Protein AF-A0A6N7Y0E1-F1 (afdb_monomer)

Mean predicted aligned error: 7.16 Å

Nearest PDB structures (foldseek):
  1is1-assembly1_A  TM=6.321E-01  e=2.806E+00  Vibrio parahaemolyticus
  4kb4-assembly1_A  TM=6.593E-01  e=5.424E+00  Mycobacterium tuberculosis

Solvent-accessible surface area (backbone atoms only — not comparable to full-atom values): 4268 Å² total; per-residue (Å²): 133,58,72,66,57,60,47,51,40,48,33,40,69,70,64,77,36,54,72,66,58,51,52,52,50,53,51,50,53,53,52,50,51,52,48,34,43,75,73,62,76,39,51,75,67,57,44,52,55,53,49,54,53,54,54,53,44,74,77,36,59,77,54,77,84,73,81,79,80,82,127

Foldseek 3Di:
DDPVLVVLLVCCLVVVADPVRSVVVLVVVLVVLVVCPVVVVDDPVVSVVVVVVSVVCVVASNHDDDPPPDD

Radius of gyration: 14.32 Å; Cα contacts (8 Å, |Δi|>4): 34; chains: 1; bounding box: 28×21×50 Å

pLDDT: mean 83.01, std 12.75, range [53.12, 97.0]

Secondary structure (DSSP, 8-state):
--HHHHHHHHHHHTTSS-HHHHHHHHHHHHHHHHHHHHTTSS-HHHHHHHHHHHHHHHH-TT-SPP-----

Structure (mmCIF, N/CA/C/O backbone):
data_AF-A0A6N7Y0E1-F1
#
_entry.id   AF-A0A6N7Y0E1-F1
#
loop_
_atom_site.group_PDB
_atom_site.id
_atom_site.type_symbol
_atom_site.label_atom_id
_atom_site.label_alt_id
_atom_site.label_comp_id
_atom_site.label_asym_id
_atom_site.label_entity_id
_atom_site.label_seq_id
_atom_site.pdbx_PDB_ins_code
_atom_site.Cartn_x
_atom_site.Cartn_y
_atom_site.Cartn_z
_atom_site.occupancy
_atom_site.B_iso_or_equiv
_atom_site.auth_seq_id
_atom_site.auth_comp_id
_atom_site.auth_asym_id
_atom_site.auth_atom_id
_atom_site.pdbx_PDB_model_num
ATOM 1 N N . MET A 1 1 ? -6.588 -0.179 -6.663 1.00 56.56 1 MET A N 1
ATOM 2 C CA . MET A 1 1 ? -5.284 0.103 -7.311 1.00 56.56 1 MET A CA 1
ATOM 3 C C . MET A 1 1 ? -5.045 1.602 -7.339 1.00 56.56 1 MET A C 1
ATOM 5 O O . MET A 1 1 ? -5.406 2.253 -8.322 1.00 56.56 1 MET A O 1
ATOM 9 N N . SER A 1 2 ? -4.463 2.130 -6.260 1.00 68.62 2 SER A N 1
ATOM 10 C CA . SER A 1 2 ? -3.954 3.507 -6.203 1.00 68.62 2 SER A CA 1
ATOM 11 C C . SER A 1 2 ? -3.049 3.819 -7.409 1.00 68.62 2 SER A C 1
ATOM 13 O O . SER A 1 2 ? -2.293 2.959 -7.872 1.00 68.62 2 SER A O 1
ATOM 15 N N . GLU A 1 3 ? -3.136 5.041 -7.940 1.00 75.12 3 GLU A N 1
ATOM 16 C CA . GLU A 1 3 ? -2.305 5.504 -9.062 1.00 75.12 3 GLU A CA 1
ATOM 17 C C . GLU A 1 3 ? -0.803 5.506 -8.722 1.00 75.12 3 GLU A C 1
ATOM 19 O O . GLU A 1 3 ? 0.035 5.282 -9.603 1.00 75.12 3 GLU A O 1
ATOM 24 N N . GLU A 1 4 ? -0.452 5.672 -7.445 1.00 73.88 4 GLU A N 1
ATOM 25 C CA . GLU A 1 4 ? 0.933 5.603 -6.965 1.00 73.88 4 GLU A CA 1
ATOM 26 C C . GLU A 1 4 ? 1.510 4.195 -7.107 1.00 73.88 4 GLU A C 1
ATOM 28 O O . GLU A 1 4 ? 2.593 4.013 -7.665 1.00 73.88 4 GLU A O 1
ATOM 33 N N . HIS A 1 5 ? 0.748 3.174 -6.723 1.00 75.44 5 HIS A N 1
ATOM 34 C CA . HIS A 1 5 ? 1.216 1.796 -6.801 1.00 75.44 5 HIS A CA 1
ATOM 35 C C . HIS A 1 5 ? 1.365 1.301 -8.250 1.00 75.44 5 HIS A C 1
ATOM 37 O O . HIS A 1 5 ? 2.360 0.664 -8.589 1.00 75.44 5 HIS A O 1
ATOM 43 N N . LYS A 1 6 ? 0.455 1.691 -9.158 1.00 79.00 6 LYS A N 1
ATOM 44 C CA . LYS A 1 6 ? 0.609 1.423 -10.607 1.00 79.00 6 LYS A CA 1
ATOM 45 C C . LYS A 1 6 ? 1.848 2.093 -11.202 1.00 79.00 6 LYS A C 1
ATOM 47 O O . LYS A 1 6 ? 2.334 1.695 -12.265 1.00 79.00 6 LYS A O 1
ATOM 52 N N . THR A 1 7 ? 2.288 3.194 -10.602 1.00 84.81 7 THR A N 1
ATOM 53 C CA . THR A 1 7 ? 3.497 3.903 -11.019 1.00 84.81 7 THR A CA 1
ATOM 54 C C . THR A 1 7 ? 4.731 3.154 -10.531 1.00 84.81 7 THR A C 1
ATOM 56 O O . THR A 1 7 ? 5.658 2.958 -11.316 1.00 84.81 7 THR A O 1
ATOM 59 N N . LEU A 1 8 ? 4.706 2.656 -9.294 1.00 82.62 8 LEU A N 1
ATOM 60 C CA . LEU A 1 8 ? 5.777 1.854 -8.709 1.00 82.62 8 LEU A CA 1
ATOM 61 C C . LEU A 1 8 ? 5.997 0.530 -9.470 1.00 82.62 8 LEU A C 1
ATOM 63 O O . LEU A 1 8 ? 7.125 0.235 -9.861 1.00 82.62 8 LEU A O 1
ATOM 67 N N . GLU A 1 9 ? 4.928 -0.207 -9.794 1.00 82.88 9 GLU A N 1
ATOM 68 C CA . GLU A 1 9 ? 4.99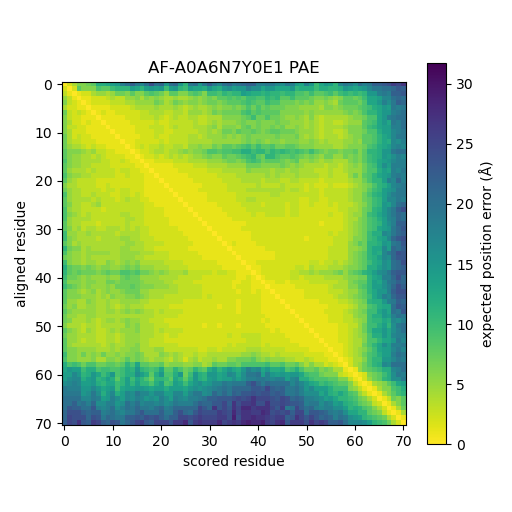5 -1.419 -10.636 1.00 82.88 9 GLU A CA 1
ATOM 69 C C . GLU A 1 9 ? 5.593 -1.121 -12.021 1.00 82.88 9 GLU A C 1
ATOM 71 O O . GLU A 1 9 ? 6.449 -1.852 -12.522 1.00 82.88 9 GLU A O 1
ATOM 76 N N . ARG A 1 10 ? 5.198 -0.001 -12.646 1.00 84.38 10 ARG A N 1
ATOM 77 C CA . ARG A 1 10 ? 5.769 0.432 -13.932 1.00 84.38 10 ARG A CA 1
ATOM 78 C C . ARG A 1 10 ? 7.249 0.781 -13.821 1.00 84.38 10 ARG A C 1
ATOM 80 O O . ARG A 1 10 ? 8.000 0.488 -14.747 1.00 84.38 10 ARG A O 1
ATOM 87 N N . MET A 1 11 ? 7.673 1.411 -12.728 1.00 86.25 11 MET A N 1
ATOM 88 C CA . MET A 1 11 ? 9.083 1.723 -12.493 1.00 86.25 11 MET A CA 1
ATOM 89 C C . MET A 1 11 ? 9.920 0.451 -12.328 1.00 86.25 11 MET A C 1
ATOM 91 O O . MET A 1 11 ? 10.996 0.376 -12.922 1.00 86.25 11 MET A O 1
ATOM 95 N N . LEU A 1 12 ? 9.405 -0.555 -11.613 1.00 85.94 12 LEU A N 1
ATOM 96 C CA . LEU A 1 12 ? 10.045 -1.866 -11.502 1.00 85.94 12 LEU A CA 1
ATOM 97 C C . LEU A 1 12 ? 10.123 -2.572 -12.866 1.00 85.94 12 LEU A C 1
ATOM 99 O O . LEU A 1 12 ? 11.198 -3.003 -13.277 1.00 85.94 12 LEU A O 1
ATOM 103 N N . ALA A 1 13 ? 9.019 -2.616 -13.620 1.00 84.00 13 ALA A N 1
ATOM 104 C CA . ALA A 1 13 ? 8.973 -3.233 -14.950 1.00 84.00 13 ALA A CA 1
ATOM 105 C C . ALA A 1 13 ? 9.905 -2.549 -15.970 1.00 84.00 13 ALA A C 1
ATOM 107 O O . ALA A 1 13 ? 10.427 -3.195 -16.876 1.00 84.00 13 ALA A O 1
ATOM 108 N N . GLN A 1 14 ? 10.131 -1.241 -15.825 1.00 85.88 14 GLN A N 1
ATOM 109 C CA . GLN A 1 14 ? 11.072 -0.467 -16.642 1.00 85.88 14 GLN A CA 1
ATOM 110 C C . GLN A 1 14 ? 12.528 -0.570 -16.156 1.00 85.88 14 GLN A C 1
ATOM 112 O O . GLN A 1 14 ? 13.402 0.044 -16.766 1.00 85.88 14 GLN A O 1
ATOM 117 N N . GLY A 1 15 ? 12.794 -1.282 -15.054 1.00 84.75 15 GLY A N 1
ATOM 118 C CA . GLY A 1 15 ? 14.120 -1.374 -14.437 1.00 84.75 15 GLY A CA 1
ATOM 119 C C . GLY A 1 15 ? 14.626 -0.052 -13.849 1.00 84.75 15 GLY A C 1
ATOM 120 O O . GLY A 1 15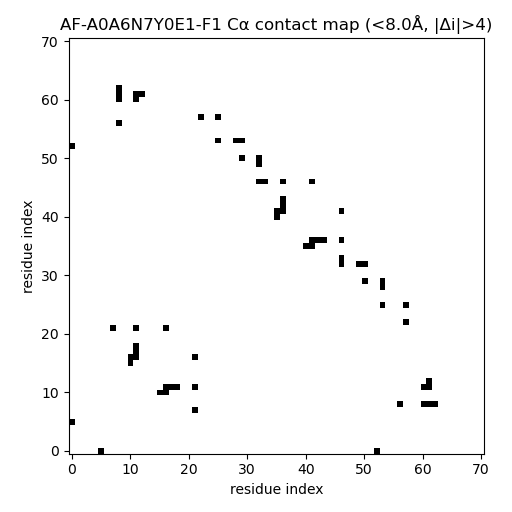 ? 15.824 0.100 -13.631 1.00 84.75 15 GLY A O 1
ATOM 121 N N . LYS A 1 16 ? 13.735 0.922 -13.619 1.00 87.75 16 LYS A N 1
ATOM 122 C CA . LYS A 1 16 ? 14.072 2.214 -12.992 1.00 87.75 16 LYS A CA 1
ATOM 123 C C . LYS A 1 16 ? 14.274 2.097 -11.486 1.00 87.75 16 LYS A C 1
ATOM 125 O O . LYS A 1 16 ? 14.903 2.967 -10.897 1.00 87.75 16 LYS A O 1
ATOM 130 N N . VAL A 1 17 ? 13.694 1.061 -10.892 1.00 86.44 17 VAL A N 1
ATOM 131 C CA . VAL A 1 17 ? 13.801 0.702 -9.481 1.00 86.44 17 VAL A CA 1
ATOM 132 C C . VAL A 1 17 ? 14.141 -0.782 -9.439 1.00 86.44 17 VAL A C 1
ATOM 134 O O . VAL A 1 17 ? 13.612 -1.566 -10.230 1.00 86.44 17 VAL A O 1
ATOM 137 N N . SER A 1 18 ? 15.062 -1.163 -8.564 1.00 88.38 18 SER A N 1
ATOM 138 C CA . SER A 1 18 ? 15.409 -2.565 -8.344 1.00 88.38 18 SER A CA 1
ATOM 139 C C . SER A 1 18 ? 14.296 -3.305 -7.599 1.00 88.38 18 SER A C 1
ATOM 141 O O . SER A 1 18 ? 13.487 -2.698 -6.899 1.00 88.38 18 SER A O 1
ATOM 143 N N . LEU A 1 19 ? 14.276 -4.638 -7.693 1.00 85.00 19 LEU A N 1
ATOM 144 C CA . LEU A 1 19 ? 13.332 -5.447 -6.914 1.00 85.00 19 LEU A CA 1
ATOM 145 C C . LEU A 1 19 ? 13.478 -5.186 -5.406 1.00 85.00 19 LEU A C 1
ATOM 147 O O . LEU A 1 19 ? 12.482 -5.062 -4.708 1.00 85.00 19 LEU A O 1
ATOM 151 N N . HIS A 1 20 ? 14.712 -5.011 -4.928 1.00 87.50 20 HIS A N 1
ATOM 152 C CA . HIS A 1 20 ? 14.974 -4.719 -3.522 1.00 87.50 20 HIS A CA 1
ATOM 153 C C . HIS A 1 20 ? 14.406 -3.361 -3.087 1.00 87.50 20 HIS A C 1
ATOM 155 O O . HIS A 1 20 ? 13.750 -3.263 -2.056 1.00 87.50 20 HIS A O 1
ATOM 161 N N . GLU A 1 21 ? 14.611 -2.305 -3.878 1.00 88.12 21 GLU A N 1
ATOM 162 C CA . GLU A 1 21 ? 14.033 -0.987 -3.585 1.00 88.12 21 GLU A CA 1
ATOM 163 C C . GLU A 1 21 ? 12.498 -1.008 -3.634 1.00 88.12 21 GLU A C 1
ATOM 165 O O . GLU A 1 21 ? 11.852 -0.321 -2.844 1.00 88.12 21 GLU A O 1
ATOM 170 N N . PHE A 1 22 ? 11.914 -1.808 -4.530 1.00 88.69 22 PHE A N 1
ATOM 171 C CA . PHE A 1 22 ? 10.471 -2.029 -4.594 1.00 88.69 22 PHE A CA 1
ATOM 172 C C . PHE A 1 22 ? 9.943 -2.712 -3.322 1.00 88.69 22 PHE A C 1
ATOM 174 O O . PHE A 1 22 ? 8.995 -2.219 -2.715 1.00 88.69 22 PHE A O 1
ATOM 181 N N . GLU A 1 23 ? 10.588 -3.793 -2.877 1.00 87.88 23 GLU A N 1
ATOM 182 C CA . GLU A 1 23 ? 10.244 -4.504 -1.637 1.00 87.88 23 GLU A CA 1
ATOM 183 C C . GLU A 1 23 ? 10.383 -3.606 -0.398 1.00 87.88 23 GLU A C 1
ATOM 185 O O . GLU A 1 23 ? 9.504 -3.601 0.467 1.00 87.88 23 GLU A O 1
ATOM 190 N N . MET A 1 24 ? 11.446 -2.794 -0.322 1.00 90.69 24 MET A N 1
ATOM 191 C CA . MET A 1 24 ? 11.608 -1.836 0.776 1.00 90.69 24 MET A CA 1
ATOM 192 C C . MET A 1 24 ? 10.489 -0.796 0.785 1.00 90.69 24 MET A C 1
ATOM 194 O O . MET A 1 24 ? 9.986 -0.452 1.851 1.00 90.69 24 MET A O 1
ATOM 198 N N . ARG A 1 25 ? 10.085 -0.295 -0.389 1.00 89.12 25 ARG A N 1
ATOM 199 C CA . ARG A 1 25 ? 8.986 0.670 -0.498 1.00 89.12 25 ARG A CA 1
ATOM 200 C C . ARG A 1 25 ? 7.679 0.068 0.015 1.00 89.12 25 ARG A C 1
ATOM 202 O O . ARG A 1 25 ? 7.043 0.673 0.866 1.00 89.12 25 ARG A O 1
ATOM 209 N N . LEU A 1 26 ? 7.344 -1.146 -0.425 1.00 89.44 26 LEU A N 1
ATOM 210 C CA . LEU A 1 26 ? 6.155 -1.852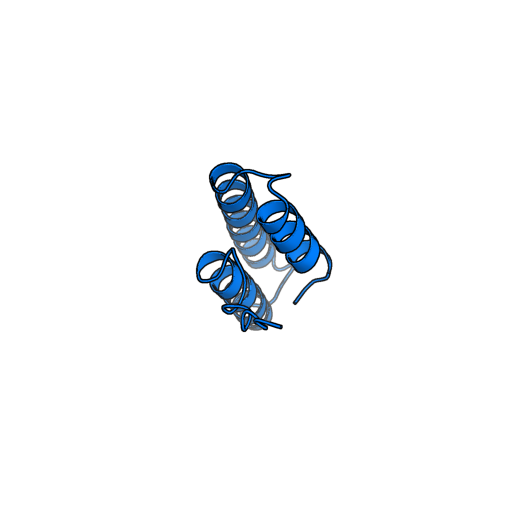 0.056 1.00 89.44 26 LEU A CA 1
ATOM 211 C C . LEU A 1 26 ? 6.203 -2.098 1.567 1.00 89.44 26 LEU A C 1
ATOM 213 O O . LEU A 1 26 ? 5.187 -1.962 2.239 1.00 89.44 26 LEU A O 1
ATOM 217 N N . THR A 1 27 ? 7.378 -2.425 2.111 1.00 91.12 27 THR A N 1
ATOM 218 C CA . THR A 1 27 ? 7.559 -2.599 3.561 1.00 91.12 27 THR A CA 1
ATOM 219 C C . THR A 1 27 ? 7.219 -1.319 4.323 1.00 91.12 27 THR A C 1
ATOM 221 O O . THR A 1 27 ? 6.489 -1.376 5.310 1.00 91.12 27 THR A O 1
ATOM 224 N N . LEU A 1 28 ? 7.687 -0.164 3.842 1.00 93.12 28 LEU A N 1
ATOM 225 C CA . LEU A 1 28 ? 7.356 1.131 4.440 1.00 93.12 28 LEU A CA 1
ATOM 226 C C . LEU A 1 28 ? 5.854 1.432 4.349 1.00 93.12 28 LEU A C 1
ATOM 228 O O . LEU A 1 28 ? 5.271 1.877 5.333 1.00 93.12 28 LEU A O 1
ATOM 232 N N . ASP A 1 29 ? 5.219 1.127 3.215 1.00 92.12 29 ASP A N 1
ATOM 233 C CA . ASP A 1 29 ? 3.778 1.332 3.033 1.00 92.12 29 ASP A CA 1
ATOM 234 C C . ASP A 1 29 ? 2.955 0.439 3.990 1.00 92.12 29 ASP A C 1
ATOM 236 O O . ASP A 1 29 ? 1.931 0.869 4.526 1.00 92.12 29 ASP A O 1
ATOM 240 N N . PHE A 1 30 ? 3.409 -0.792 4.269 1.00 92.31 30 PHE A N 1
ATOM 241 C CA . PHE A 1 30 ? 2.799 -1.661 5.284 1.00 92.31 30 PHE A CA 1
ATOM 242 C C . PHE A 1 30 ? 2.947 -1.101 6.704 1.00 92.31 30 PHE A C 1
ATOM 244 O O . PHE A 1 30 ? 1.994 -1.153 7.487 1.00 92.31 30 PHE A O 1
ATOM 251 N N . GLU A 1 31 ? 4.125 -0.579 7.051 1.00 94.19 31 GLU A N 1
ATOM 252 C CA . GLU A 1 31 ? 4.371 0.041 8.356 1.00 94.19 31 GLU A CA 1
ATOM 253 C C . GLU A 1 31 ? 3.513 1.296 8.550 1.00 94.19 31 GLU A C 1
ATOM 255 O O . GLU A 1 31 ? 2.882 1.454 9.600 1.00 94.19 31 GLU A O 1
ATOM 260 N N . GLU A 1 32 ? 3.432 2.155 7.531 1.00 94.69 32 GLU A N 1
ATOM 261 C CA . GLU A 1 32 ? 2.596 3.355 7.548 1.00 94.69 32 GLU A CA 1
ATOM 262 C C . GLU A 1 32 ? 1.116 2.990 7.695 1.00 94.69 32 GLU A C 1
ATOM 264 O O . GLU A 1 32 ? 0.416 3.569 8.526 1.00 94.69 32 GLU A O 1
ATOM 269 N N . LEU A 1 33 ? 0.640 1.978 6.965 1.00 94.38 33 LEU A N 1
ATOM 270 C CA . LEU A 1 33 ? -0.740 1.514 7.075 1.00 94.38 33 LEU A CA 1
ATOM 271 C C . LEU A 1 33 ? -1.077 1.039 8.499 1.00 94.38 33 LEU A C 1
ATOM 273 O O . LEU A 1 33 ? -2.153 1.340 9.024 1.00 94.38 33 LEU A O 1
ATOM 277 N N . GLY A 1 34 ? -0.148 0.329 9.146 1.00 93.44 34 GLY A N 1
ATOM 278 C CA . GLY A 1 34 ? -0.284 -0.078 10.542 1.00 93.44 34 GLY A CA 1
ATOM 279 C C . GLY A 1 34 ? -0.338 1.118 11.497 1.00 93.44 34 GLY A C 1
ATOM 280 O O . GLY A 1 34 ? -1.169 1.140 12.408 1.00 93.44 34 GLY A O 1
ATOM 281 N N . GLN A 1 35 ? 0.494 2.137 11.269 1.00 96.25 35 GLN A N 1
ATOM 282 C CA . GLN A 1 35 ? 0.472 3.371 12.060 1.00 96.25 35 GLN A CA 1
ATOM 283 C C . GLN A 1 35 ? -0.835 4.148 11.882 1.00 96.25 35 GLN A C 1
ATOM 285 O O . GLN A 1 35 ? -1.416 4.569 12.879 1.00 96.25 35 GLN A O 1
ATOM 290 N N . GLN A 1 36 ? -1.347 4.274 10.655 1.00 95.62 36 GLN A N 1
ATOM 291 C CA . GLN A 1 36 ? -2.635 4.921 10.382 1.00 95.62 36 GLN A CA 1
ATOM 292 C C . GLN A 1 36 ? -3.772 4.243 11.161 1.00 95.62 36 GLN A C 1
ATOM 294 O O . GLN A 1 36 ? -4.630 4.921 11.729 1.00 95.62 36 GLN A O 1
ATOM 299 N N . LEU A 1 37 ? -3.765 2.906 11.247 1.00 95.75 37 LEU A N 1
ATOM 300 C CA . LEU A 1 37 ? -4.740 2.167 12.052 1.00 95.75 37 LEU A CA 1
ATOM 301 C C . LEU A 1 37 ? -4.568 2.446 13.553 1.00 95.75 37 LEU A C 1
ATOM 303 O O . LEU A 1 37 ? -5.554 2.689 14.246 1.00 95.75 37 LEU A O 1
ATOM 307 N N . MET A 1 38 ? -3.332 2.435 14.064 1.00 95.88 38 MET A N 1
ATOM 308 C CA . MET A 1 38 ? -3.052 2.729 15.478 1.00 95.88 38 MET A CA 1
ATOM 309 C C . MET A 1 38 ? -3.436 4.161 15.869 1.00 95.88 38 MET A C 1
ATOM 311 O O . MET A 1 38 ? -3.939 4.380 16.971 1.00 95.88 38 MET A O 1
ATOM 315 N N . ASN A 1 39 ? -3.238 5.119 14.964 1.00 97.00 39 ASN A N 1
ATOM 316 C CA . ASN A 1 39 ? -3.606 6.521 15.146 1.00 97.00 39 ASN A CA 1
ATOM 317 C C . ASN A 1 39 ? -5.119 6.761 14.999 1.00 97.00 39 ASN A C 1
ATOM 319 O O . ASN A 1 39 ? -5.598 7.851 15.314 1.00 97.00 39 ASN A O 1
ATOM 323 N N . GLY A 1 40 ? -5.879 5.765 14.528 1.00 95.25 40 GLY A N 1
ATOM 324 C CA . GLY A 1 40 ? -7.307 5.893 14.234 1.00 95.25 40 GLY A CA 1
ATOM 325 C C . GLY A 1 40 ? -7.608 6.741 12.994 1.00 95.25 40 GLY A C 1
ATOM 326 O O . GLY A 1 40 ? -8.727 7.225 12.847 1.00 95.25 40 GLY A O 1
ATOM 327 N N . GLU A 1 41 ? -6.622 6.935 12.114 1.00 96.56 41 GLU A N 1
ATOM 328 C CA . GLU A 1 41 ? -6.771 7.643 10.835 1.00 96.56 41 GLU A CA 1
ATOM 329 C C . GLU A 1 41 ? -7.543 6.808 9.808 1.00 96.56 41 GLU A C 1
ATOM 331 O O . GLU A 1 41 ? -8.182 7.360 8.913 1.00 96.56 41 GLU A O 1
ATOM 336 N N . ILE A 1 42 ? -7.503 5.482 9.955 1.00 95.25 42 ILE A N 1
ATOM 337 C CA . ILE A 1 42 ? -8.280 4.527 9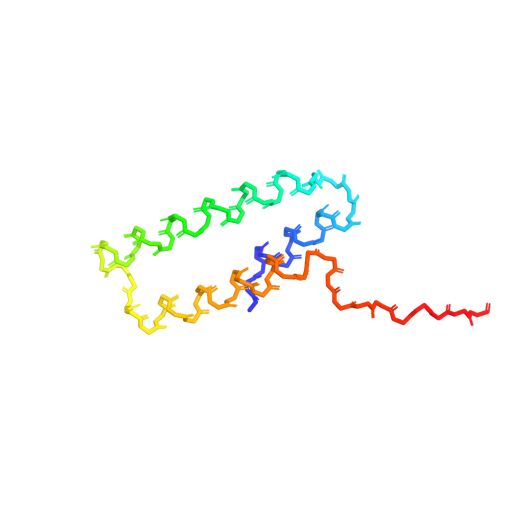.166 1.00 95.25 42 ILE A CA 1
ATOM 338 C C . ILE A 1 42 ? -9.005 3.549 10.084 1.00 95.25 42 ILE A C 1
ATOM 340 O O . ILE A 1 42 ? -8.555 3.228 11.187 1.00 95.25 42 ILE A O 1
ATOM 344 N N . THR A 1 43 ? -10.125 3.035 9.601 1.00 96.19 43 THR A N 1
ATOM 345 C CA . THR A 1 43 ? -10.858 1.958 10.263 1.00 96.19 43 THR A CA 1
ATOM 346 C C . THR A 1 43 ? -10.188 0.597 10.032 1.00 96.1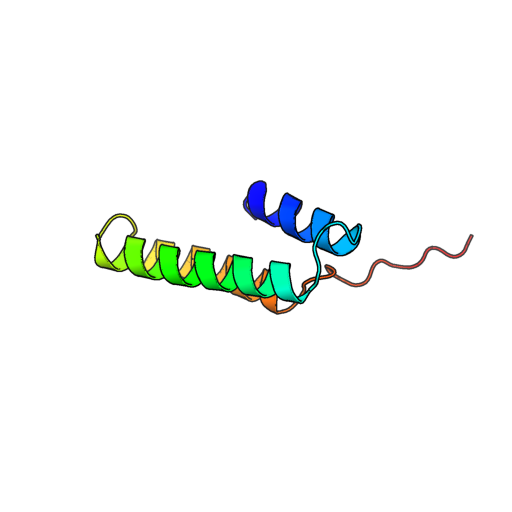9 43 THR A C 1
ATOM 348 O O . THR A 1 43 ? -9.438 0.423 9.067 1.00 96.19 43 THR A O 1
ATOM 351 N N . PRO A 1 44 ? -10.472 -0.415 10.875 1.00 94.44 44 PRO A N 1
ATOM 352 C CA . PRO A 1 44 ? -10.003 -1.779 10.639 1.00 94.44 44 PRO A CA 1
ATOM 353 C C . PRO A 1 44 ? -10.416 -2.341 9.270 1.00 94.44 44 PRO A C 1
ATOM 355 O O . PRO A 1 44 ? -9.628 -3.045 8.642 1.00 94.44 44 PRO A O 1
ATOM 358 N N . ASP A 1 45 ? -11.614 -2.005 8.786 1.00 94.81 45 ASP A N 1
ATOM 359 C CA . ASP A 1 45 ? -12.103 -2.463 7.481 1.00 94.81 45 ASP A CA 1
ATOM 360 C C . ASP A 1 45 ? -11.301 -1.826 6.334 1.00 94.81 45 ASP A C 1
ATOM 362 O O . ASP A 1 45 ? -10.815 -2.530 5.447 1.00 94.81 45 ASP A O 1
ATOM 366 N N . GLU A 1 46 ? -11.051 -0.514 6.399 1.00 93.00 46 GLU A N 1
ATOM 367 C CA . GLU A 1 46 ? -10.193 0.187 5.433 1.00 93.00 46 GLU A CA 1
ATOM 368 C C . GLU A 1 46 ? -8.744 -0.314 5.474 1.00 93.00 46 GLU A C 1
ATOM 370 O O . GLU A 1 46 ? -8.098 -0.436 4.430 1.00 93.00 46 GLU A O 1
ATOM 375 N N . HIS A 1 47 ? -8.227 -0.643 6.662 1.00 93.38 47 HIS A N 1
ATOM 376 C CA . HIS A 1 47 ? -6.919 -1.276 6.804 1.00 93.38 47 HIS A CA 1
ATOM 377 C C . HIS A 1 47 ? -6.877 -2.612 6.055 1.00 93.38 47 HIS A C 1
ATOM 379 O O . HIS A 1 47 ? -5.935 -2.860 5.308 1.00 93.38 47 HIS A O 1
ATOM 385 N N . VAL A 1 48 ? -7.890 -3.471 6.209 1.00 91.94 48 VAL A N 1
ATOM 386 C CA . VAL A 1 48 ? -7.947 -4.767 5.511 1.00 91.94 48 VAL A CA 1
ATOM 387 C C . VAL A 1 48 ? -7.986 -4.583 3.994 1.00 91.94 48 VAL A C 1
ATOM 389 O O . VAL A 1 48 ? -7.282 -5.297 3.276 1.00 91.94 48 VAL A O 1
ATOM 392 N N . GLU A 1 49 ? -8.769 -3.633 3.484 1.00 91.75 49 GLU A N 1
ATOM 393 C CA . GLU A 1 49 ? -8.825 -3.350 2.047 1.00 91.75 49 GLU A CA 1
ATOM 394 C C . GLU A 1 49 ? -7.466 -2.901 1.500 1.00 91.75 49 GLU A C 1
ATOM 396 O O . GLU A 1 49 ? -6.958 -3.501 0.547 1.00 91.75 49 GLU A O 1
ATOM 401 N N . LYS A 1 50 ? -6.839 -1.906 2.139 1.00 90.12 50 LYS A N 1
ATOM 402 C CA . LYS A 1 50 ? -5.527 -1.374 1.739 1.00 90.12 50 LYS A CA 1
ATOM 403 C C . LYS A 1 50 ? -4.415 -2.417 1.875 1.00 90.12 50 LYS A C 1
ATOM 405 O O . LYS A 1 50 ? -3.603 -2.566 0.964 1.00 90.12 50 LYS A O 1
ATOM 410 N N . TYR A 1 51 ? -4.418 -3.198 2.955 1.00 90.62 51 TYR A N 1
ATOM 411 C CA . TYR A 1 51 ? -3.458 -4.280 3.178 1.00 90.62 51 TYR A CA 1
ATOM 412 C C . TYR A 1 51 ? -3.546 -5.333 2.067 1.00 90.62 51 TYR A C 1
ATOM 414 O O . TYR A 1 51 ? -2.535 -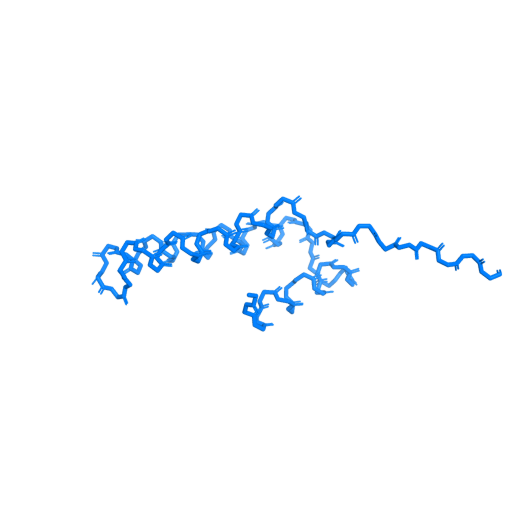5.744 1.500 1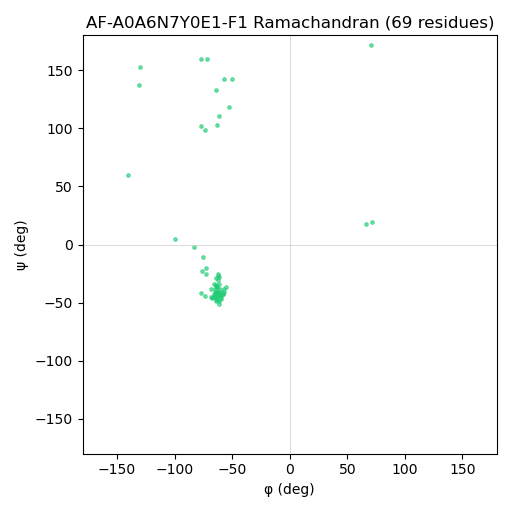.00 90.62 51 TYR A O 1
ATOM 422 N N . ASN A 1 52 ? -4.765 -5.727 1.686 1.00 88.56 52 ASN A N 1
ATOM 423 C CA . ASN A 1 52 ? -4.977 -6.665 0.587 1.00 88.56 52 ASN A CA 1
ATOM 424 C C . ASN A 1 52 ? -4.519 -6.112 -0.773 1.00 88.56 52 ASN A C 1
ATOM 426 O O . ASN A 1 52 ? -4.153 -6.901 -1.647 1.00 88.56 52 ASN A O 1
ATOM 430 N N . GLU A 1 53 ? -4.549 -4.794 -0.992 1.00 86.56 53 GLU A N 1
ATOM 431 C CA . GLU A 1 53 ? -3.962 -4.194 -2.197 1.00 86.56 53 GLU A CA 1
ATOM 432 C C . GLU A 1 53 ? -2.434 -4.324 -2.206 1.00 86.56 53 GLU A C 1
ATOM 434 O O . GLU A 1 53 ? -1.882 -4.771 -3.212 1.00 86.56 53 GLU A O 1
ATOM 439 N N . LEU A 1 54 ? 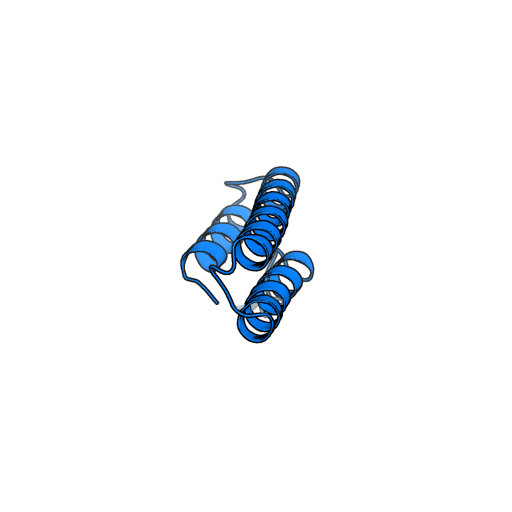-1.768 -4.016 -1.089 1.00 88.00 54 LEU A N 1
ATOM 440 C CA . LEU A 1 54 ? -0.310 -4.135 -0.961 1.00 88.00 54 LEU A CA 1
ATOM 441 C C . LEU A 1 54 ? 0.165 -5.590 -1.133 1.00 88.00 54 LEU A C 1
ATOM 443 O O . LEU A 1 54 ? 1.096 -5.858 -1.891 1.00 88.00 54 LEU A O 1
ATOM 447 N N . VAL A 1 55 ? -0.540 -6.561 -0.539 1.00 87.19 55 VAL A N 1
ATOM 448 C CA . VAL A 1 55 ? -0.228 -8.000 -0.691 1.00 87.19 55 VAL A CA 1
ATOM 449 C C . VAL A 1 55 ? -0.344 -8.471 -2.145 1.00 87.19 55 VAL A C 1
ATOM 451 O O . VAL A 1 55 ? 0.404 -9.346 -2.588 1.00 87.19 55 VAL A O 1
ATOM 454 N N . LYS A 1 56 ? -1.278 -7.914 -2.927 1.00 84.44 56 LYS A N 1
ATOM 455 C CA . LYS A 1 56 ? -1.392 -8.251 -4.357 1.00 84.44 56 LYS A CA 1
ATOM 456 C C . LYS A 1 56 ? -0.169 -7.786 -5.150 1.00 84.44 56 LYS A C 1
ATOM 458 O O . LYS A 1 56 ? 0.214 -8.483 -6.086 1.00 84.44 56 LYS A O 1
ATOM 463 N N . MET A 1 57 ? 0.427 -6.657 -4.773 1.00 79.31 57 MET A N 1
ATOM 464 C CA . MET A 1 57 ? 1.620 -6.098 -5.421 1.00 79.31 57 MET A CA 1
ATOM 465 C C . MET A 1 57 ? 2.869 -6.894 -5.064 1.00 79.31 57 MET A C 1
ATOM 467 O O . MET A 1 57 ? 3.629 -7.263 -5.953 1.00 79.31 57 MET A O 1
ATOM 471 N N . GLU A 1 58 ? 3.028 -7.246 -3.786 1.00 80.75 58 GLU A N 1
ATOM 472 C CA . GLU A 1 58 ? 4.122 -8.105 -3.320 1.00 80.75 58 GLU A CA 1
ATOM 473 C C . GLU A 1 58 ? 4.114 -9.467 -4.036 1.00 80.75 58 GLU A C 1
ATOM 475 O O . GLU A 1 58 ? 5.148 -9.954 -4.489 1.00 80.75 58 GLU A O 1
ATOM 480 N N . ARG A 1 59 ? 2.932 -10.075 -4.208 1.00 75.00 59 ARG A N 1
ATOM 481 C CA . ARG A 1 59 ? 2.793 -11.365 -4.904 1.00 75.00 59 ARG A CA 1
ATOM 482 C C . ARG A 1 59 ? 2.988 -11.294 -6.415 1.00 75.00 59 ARG A C 1
ATOM 484 O O . ARG A 1 59 ? 3.199 -12.340 -7.028 1.00 75.00 59 ARG A O 1
ATOM 491 N N . ASN A 1 60 ? 2.852 -10.122 -7.026 1.00 69.19 60 ASN A N 1
ATOM 492 C CA . ASN A 1 60 ? 2.861 -9.986 -8.478 1.00 69.19 60 ASN A CA 1
ATOM 493 C C . ASN A 1 60 ? 3.620 -8.738 -8.963 1.00 69.19 60 ASN A C 1
ATOM 495 O O . ASN A 1 60 ? 3.040 -7.905 -9.664 1.00 69.19 60 ASN A O 1
ATOM 499 N N . PRO A 1 61 ? 4.924 -8.618 -8.654 1.00 62.50 61 PRO A N 1
ATOM 500 C CA . PRO A 1 61 ? 5.703 -7.409 -8.930 1.00 62.50 61 PRO A CA 1
ATOM 501 C C . PRO A 1 61 ? 5.805 -7.066 -10.427 1.00 62.50 61 PRO A C 1
ATOM 503 O O . PRO A 1 61 ? 5.970 -5.907 -10.795 1.00 62.50 61 PRO A O 1
ATOM 506 N N . PHE A 1 62 ? 5.678 -8.062 -11.309 1.00 64.56 62 PHE A N 1
ATOM 507 C CA . PHE A 1 62 ? 5.762 -7.889 -12.765 1.00 64.56 62 PHE A CA 1
ATOM 508 C C . PHE A 1 62 ? 4.393 -7.832 -13.460 1.00 64.56 62 PHE A C 1
ATOM 510 O O . PHE A 1 62 ? 4.324 -7.765 -14.689 1.00 64.56 62 PHE A O 1
ATOM 517 N N . GLY A 1 63 ? 3.303 -7.841 -12.689 1.00 61.34 63 GLY A N 1
ATOM 518 C CA . GLY A 1 63 ? 1.953 -7.943 -13.225 1.00 61.34 63 GLY A CA 1
ATOM 519 C C . GLY A 1 63 ? 1.643 -9.334 -13.804 1.00 61.34 63 GLY A C 1
ATOM 520 O O . GLY A 1 63 ? 2.508 -10.206 -13.894 1.00 61.34 63 GLY A O 1
ATOM 521 N N . PRO A 1 64 ? 0.372 -9.596 -14.165 1.00 58.22 64 PRO A N 1
ATOM 522 C CA . PRO A 1 64 ? -0.000 -10.863 -14.787 1.00 58.22 64 PRO A CA 1
ATOM 523 C C . PRO A 1 64 ? 0.832 -11.081 -16.06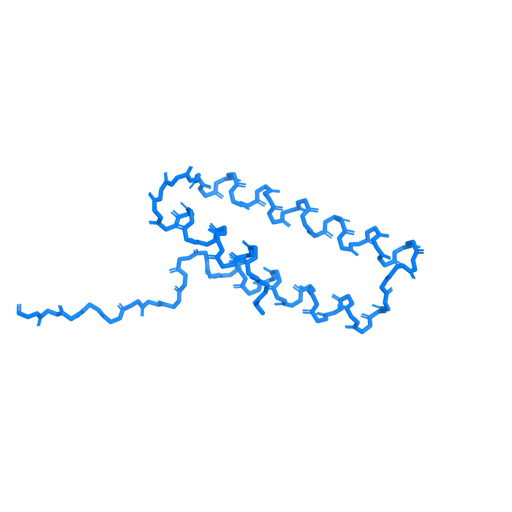2 1.00 58.22 64 PRO A C 1
ATOM 525 O O . PRO A 1 64 ? 1.078 -10.108 -16.781 1.00 58.22 64 PRO A O 1
ATOM 528 N N . PRO A 1 65 ? 1.250 -12.326 -16.370 1.00 55.00 65 PRO A N 1
ATOM 529 C CA . PRO A 1 65 ? 2.062 -12.607 -17.548 1.00 55.00 65 PRO A CA 1
ATOM 530 C C . PRO A 1 65 ? 1.384 -12.034 -18.794 1.00 55.00 65 PRO A C 1
ATOM 532 O O . PRO A 1 65 ? 0.257 -12.411 -19.131 1.00 55.00 65 PRO A O 1
ATOM 535 N N . GLN A 1 66 ? 2.053 -11.092 -19.462 1.00 56.06 66 GLN A N 1
ATOM 536 C CA . GLN A 1 66 ? 1.571 -10.570 -20.734 1.00 56.06 66 GLN A CA 1
ATOM 537 C C . GLN A 1 66 ? 1.588 -11.713 -21.750 1.00 56.06 66 GLN A C 1
ATOM 539 O O . GLN A 1 66 ? 2.567 -12.456 -21.852 1.00 56.06 66 GLN A O 1
ATOM 544 N N . LYS A 1 67 ? 0.498 -11.876 -22.508 1.00 55.94 67 LYS A N 1
ATOM 545 C CA . LYS A 1 67 ? 0.523 -12.751 -23.681 1.00 55.94 67 LYS A CA 1
ATOM 546 C C . LYS A 1 67 ? 1.558 -12.164 -24.636 1.00 55.94 67 LYS A C 1
ATOM 548 O O . LYS A 1 67 ? 1.342 -11.080 -25.166 1.00 55.94 67 LYS A O 1
ATOM 553 N N . HIS A 1 68 ? 2.681 -12.851 -24.822 1.00 53.12 68 HIS A N 1
ATOM 554 C CA . HIS A 1 68 ? 3.615 -12.518 -25.888 1.00 53.12 68 HIS A CA 1
ATOM 555 C C . HIS A 1 68 ? 2.879 -12.726 -27.219 1.00 53.12 68 HIS A C 1
ATOM 557 O O . HIS A 1 68 ? 2.651 -13.864 -27.633 1.00 53.12 68 HIS A O 1
ATOM 563 N N . GLU A 1 69 ? 2.446 -11.642 -27.863 1.00 58.50 69 GLU A N 1
ATOM 564 C CA . GLU A 1 69 ? 1.973 -11.699 -29.243 1.00 58.50 69 GLU A CA 1
ATOM 565 C C . GLU A 1 69 ? 3.199 -11.882 -30.142 1.00 58.50 69 GLU A C 1
ATOM 567 O O . GLU A 1 69 ? 3.946 -10.945 -30.414 1.00 58.50 69 GLU A O 1
ATOM 572 N N . HIS A 1 70 ? 3.453 -13.124 -30.549 1.00 57.41 70 HIS A N 1
ATOM 573 C CA . HIS A 1 70 ? 4.366 -13.410 -31.647 1.00 57.41 70 HIS A CA 1
ATOM 574 C C . HIS A 1 70 ? 3.628 -13.090 -32.955 1.00 57.41 70 HIS A C 1
ATOM 576 O O . HIS A 1 70 ? 2.762 -13.861 -33.370 1.00 57.41 70 HIS A O 1
ATOM 582 N N . ILE A 1 71 ? 3.932 -11.931 -33.548 1.00 63.62 71 ILE A N 1
ATOM 583 C CA . ILE A 1 71 ? 3.645 -11.617 -34.961 1.00 63.62 71 ILE A CA 1
ATOM 584 C C . ILE A 1 71 ? 4.655 -12.299 -35.878 1.00 63.62 71 ILE A C 1
ATOM 586 O O . ILE A 1 71 ? 5.849 -12.349 -35.501 1.00 63.62 71 ILE A O 1
#

Organism: NCBI:txid105843

Sequence (71 aa):
MSEEHKTLERMLAQGKVSLHEFEMRLTLDFEELGQQLMNGEITPDEHVEKYNELVKMERNPFGPPQKHEHI